Protein AF-A0A1F4H523-F1 (afdb_monomer_lite)

Foldseek 3Di:
DDPPDDCVVPDVCPCVVVVVVPDPDDDDDPVVVVVDDDPVRVVVVVVVCVVPVPVVVVPDPPPPVPPPPPDD

Structure (mmCIF, N/CA/C/O backbone):
data_AF-A0A1F4H523-F1
#
_entry.id   AF-A0A1F4H523-F1
#
loop_
_atom_site.group_PDB
_atom_site.id
_atom_site.type_symbol
_atom_site.label_atom_id
_atom_site.label_alt_id
_atom_site.label_comp_id
_atom_site.label_asym_id
_atom_site.label_entity_id
_atom_site.label_seq_id
_atom_site.pdbx_PDB_ins_code
_atom_site.Cartn_x
_atom_site.Cartn_y
_atom_site.Cartn_z
_atom_site.occupancy
_atom_site.B_iso_or_equiv
_atom_site.auth_seq_id
_atom_site.auth_comp_id
_atom_site.auth_asym_id
_atom_site.auth_atom_id
_atom_site.pdbx_PDB_model_num
ATOM 1 N N . MET A 1 1 ? 9.813 -24.836 -20.824 1.00 61.00 1 MET A N 1
ATOM 2 C CA . MET A 1 1 ? 9.015 -23.586 -20.839 1.00 61.00 1 MET A CA 1
ATOM 3 C C . MET A 1 1 ? 7.566 -23.967 -21.135 1.00 61.00 1 MET A C 1
ATOM 5 O O . MET A 1 1 ? 7.369 -24.829 -21.979 1.00 61.00 1 MET A O 1
ATOM 9 N N . ARG A 1 2 ? 6.574 -23.453 -20.389 1.00 70.62 2 ARG A N 1
ATOM 10 C CA . ARG A 1 2 ? 5.146 -23.809 -20.573 1.00 70.62 2 ARG A CA 1
ATOM 11 C C . ARG A 1 2 ? 4.631 -23.250 -21.907 1.00 70.62 2 ARG A C 1
ATOM 13 O O . ARG A 1 2 ? 4.882 -22.087 -22.191 1.00 70.62 2 ARG A O 1
ATOM 20 N N . SER A 1 3 ? 3.900 -24.054 -22.681 1.00 74.44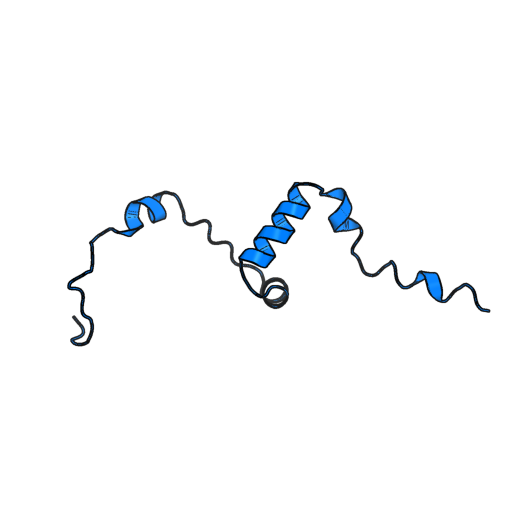 3 SER A N 1
ATOM 21 C CA . SER A 1 3 ? 3.478 -23.731 -24.058 1.00 74.44 3 SER A CA 1
ATOM 22 C C . SER A 1 3 ? 2.419 -22.626 -24.185 1.00 74.44 3 SER A C 1
ATOM 24 O O . SER A 1 3 ? 2.182 -22.150 -25.286 1.00 74.44 3 SER A O 1
ATOM 26 N N . GLY A 1 4 ? 1.785 -22.212 -23.084 1.00 81.44 4 GLY A N 1
ATOM 27 C CA . GLY A 1 4 ? 0.670 -21.254 -23.091 1.00 81.44 4 GLY A CA 1
ATOM 28 C C . GLY A 1 4 ? 1.034 -19.796 -22.802 1.00 81.44 4 GLY A C 1
ATOM 29 O O . GLY A 1 4 ? 0.132 -18.992 -22.599 1.00 81.44 4 GLY A O 1
ATOM 30 N N . TYR A 1 5 ? 2.319 -19.448 -22.713 1.00 76.75 5 TYR A N 1
ATOM 31 C CA . TYR A 1 5 ? 2.734 -18.069 -22.454 1.00 76.75 5 TYR A CA 1
ATOM 32 C C . TYR A 1 5 ? 3.350 -17.442 -23.703 1.00 76.75 5 TYR A C 1
ATOM 34 O O . TYR A 1 5 ? 4.415 -17.863 -24.154 1.00 76.75 5 TYR A O 1
ATOM 42 N N . ASP A 1 6 ? 2.699 -16.400 -24.217 1.00 78.50 6 ASP A N 1
ATOM 43 C CA . ASP A 1 6 ? 3.268 -15.524 -25.234 1.00 78.50 6 ASP A CA 1
ATOM 44 C C . ASP A 1 6 ? 4.197 -14.493 -24.572 1.00 78.50 6 ASP A C 1
ATOM 46 O O . ASP A 1 6 ? 3.763 -13.550 -23.909 1.00 78.50 6 ASP A O 1
ATOM 50 N N . PHE A 1 7 ? 5.504 -14.706 -24.727 1.00 76.25 7 PHE A N 1
ATOM 51 C CA . PHE A 1 7 ? 6.551 -13.798 -24.257 1.00 76.25 7 PHE A CA 1
ATOM 52 C C . PHE A 1 7 ? 7.084 -12.882 -25.368 1.00 76.25 7 PHE A C 1
ATOM 54 O O . PHE A 1 7 ? 8.106 -12.230 -25.159 1.00 76.25 7 PHE A O 1
ATOM 61 N N . SER A 1 8 ? 6.426 -12.798 -26.530 1.00 81.75 8 SER A N 1
ATOM 62 C CA . SER A 1 8 ? 6.867 -11.963 -27.661 1.00 81.75 8 SER A CA 1
ATOM 63 C C . SER A 1 8 ? 7.083 -10.488 -27.282 1.00 81.75 8 SER A C 1
ATOM 65 O O . SER A 1 8 ? 7.990 -9.842 -27.800 1.00 81.75 8 SER A O 1
ATOM 67 N N . GLY A 1 9 ? 6.315 -9.968 -26.316 1.00 80.19 9 GLY A N 1
ATOM 68 C CA . GLY A 1 9 ? 6.466 -8.615 -25.759 1.00 80.19 9 GLY A CA 1
ATOM 69 C C . GLY A 1 9 ? 7.285 -8.517 -24.463 1.00 80.19 9 GLY A C 1
ATOM 70 O O . GLY A 1 9 ? 7.316 -7.457 -23.826 1.00 80.19 9 GLY A O 1
ATOM 71 N N . ALA A 1 10 ? 7.905 -9.606 -24.003 1.00 77.19 10 ALA A N 1
ATOM 72 C CA . ALA A 1 10 ? 8.606 -9.634 -22.726 1.00 77.19 10 ALA A CA 1
ATOM 73 C C . ALA A 1 10 ? 10.004 -9.005 -22.840 1.00 77.19 10 ALA A C 1
ATOM 75 O O . ALA A 1 10 ? 10.926 -9.570 -23.421 1.00 77.19 10 ALA A O 1
ATOM 76 N N . ALA A 1 11 ? 10.188 -7.840 -22.217 1.00 84.69 11 ALA A N 1
ATOM 77 C CA . ALA A 1 11 ? 11.492 -7.192 -22.112 1.00 84.69 11 ALA A CA 1
ATOM 78 C C . ALA A 1 11 ? 12.215 -7.611 -20.820 1.00 84.69 11 ALA A C 1
ATOM 80 O O . ALA A 1 11 ? 11.736 -7.353 -19.707 1.00 84.69 11 ALA A O 1
ATOM 81 N N . ARG A 1 12 ? 13.400 -8.222 -20.959 1.00 82.75 12 ARG A N 1
ATOM 82 C CA . ARG A 1 12 ? 14.265 -8.574 -19.823 1.00 82.75 12 ARG A CA 1
ATOM 83 C C . ARG A 1 12 ? 14.625 -7.302 -19.049 1.00 82.75 12 ARG A C 1
ATOM 85 O O . ARG A 1 12 ? 15.148 -6.350 -19.612 1.00 82.75 12 ARG A O 1
ATOM 92 N N . GLY A 1 13 ? 14.319 -7.278 -17.753 1.00 80.88 13 GLY A N 1
ATOM 93 C CA . GLY A 1 13 ? 14.651 -6.145 -16.885 1.00 80.88 13 GLY A CA 1
ATOM 94 C C . GLY A 1 13 ? 13.725 -4.922 -16.982 1.00 80.88 13 GLY A C 1
ATOM 95 O O . GLY A 1 13 ? 14.078 -3.879 -16.438 1.00 80.88 13 GLY A O 1
ATOM 96 N N . LYS A 1 14 ? 12.522 -5.025 -17.577 1.00 82.25 14 LYS A N 1
ATOM 97 C CA . LYS A 1 14 ? 11.530 -3.919 -17.690 1.00 82.25 14 LYS A CA 1
ATOM 98 C C . LYS A 1 14 ? 11.230 -3.167 -16.375 1.00 82.25 14 LYS A C 1
ATOM 100 O O . LYS A 1 14 ? 10.824 -2.001 -16.386 1.00 82.25 14 LYS A O 1
ATOM 105 N N . TYR A 1 15 ? 11.426 -3.823 -15.233 1.00 78.38 15 TYR A N 1
ATOM 106 C CA . TYR A 1 15 ? 11.194 -3.274 -13.893 1.00 78.38 15 TYR A CA 1
ATOM 107 C C . TYR A 1 15 ? 12.455 -3.270 -13.015 1.00 78.38 15 TYR A C 1
ATOM 109 O O . TYR A 1 15 ? 12.366 -2.929 -11.845 1.00 78.38 15 TYR A O 1
ATOM 117 N N . TYR A 1 16 ? 13.628 -3.602 -13.567 1.00 77.38 16 TYR A N 1
ATOM 118 C CA . TYR A 1 16 ? 14.868 -3.782 -12.803 1.00 77.38 16 TYR A CA 1
ATOM 119 C C . TYR A 1 16 ? 15.284 -2.521 -12.035 1.00 77.38 16 TYR A C 1
ATOM 121 O O . TYR A 1 16 ? 15.569 -2.597 -10.847 1.00 77.38 16 TYR A O 1
ATOM 129 N N . LYS A 1 17 ? 15.230 -1.345 -12.675 1.00 77.06 17 LYS A N 1
ATOM 130 C CA . LYS A 1 17 ? 15.549 -0.063 -12.018 1.00 77.06 17 LYS A CA 1
ATOM 131 C C . LYS A 1 17 ? 14.596 0.253 -10.853 1.00 77.06 17 LYS A C 1
ATOM 133 O O . LYS A 1 17 ? 15.056 0.542 -9.760 1.00 77.06 17 LYS A O 1
ATOM 138 N N . ARG A 1 18 ? 13.285 0.061 -11.055 1.00 72.75 18 ARG A N 1
ATOM 139 C CA . ARG A 1 18 ? 12.243 0.227 -10.017 1.00 72.75 18 ARG A CA 1
ATOM 140 C C . ARG A 1 18 ? 12.364 -0.779 -8.870 1.00 72.75 18 ARG A C 1
ATOM 142 O O . ARG A 1 18 ? 11.972 -0.492 -7.748 1.00 72.75 18 ARG A O 1
ATOM 149 N N . TYR A 1 19 ? 12.872 -1.973 -9.162 1.00 69.62 19 TYR A N 1
ATOM 150 C CA . TYR A 1 19 ? 13.173 -2.980 -8.151 1.00 69.62 19 TYR A CA 1
ATOM 151 C C . TYR A 1 19 ? 14.395 -2.575 -7.311 1.00 69.62 19 TYR A C 1
ATOM 153 O O . TYR A 1 19 ? 14.344 -2.666 -6.088 1.00 69.62 19 TYR A O 1
ATOM 161 N N . LEU A 1 20 ? 15.461 -2.077 -7.953 1.00 73.56 20 LEU A N 1
ATOM 162 C CA . LEU A 1 20 ? 16.677 -1.588 -7.286 1.00 73.56 20 LEU A CA 1
ATOM 163 C C . LEU A 1 20 ? 16.444 -0.348 -6.417 1.00 73.56 20 LEU A C 1
ATOM 165 O O . LEU A 1 20 ? 17.100 -0.196 -5.395 1.00 73.56 20 LEU A O 1
ATOM 169 N N . GLU A 1 21 ? 15.498 0.510 -6.798 1.00 75.19 21 GLU A N 1
ATOM 170 C CA . GLU A 1 21 ? 15.052 1.660 -5.996 1.00 7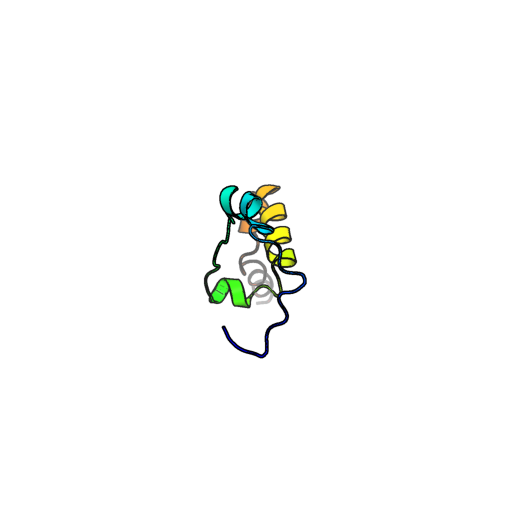5.19 21 GLU A CA 1
ATOM 171 C C . GLU A 1 21 ? 14.378 1.243 -4.673 1.00 75.19 21 GLU A C 1
ATOM 173 O O . GLU A 1 21 ? 14.082 2.093 -3.836 1.00 75.19 21 GLU A O 1
ATOM 178 N N . GLY A 1 22 ? 14.174 -0.062 -4.462 1.00 59.22 22 GLY A N 1
ATOM 179 C CA . GLY A 1 22 ? 13.487 -0.611 -3.308 1.00 59.22 22 GLY A CA 1
ATOM 180 C C . GLY A 1 22 ? 11.987 -0.438 -3.481 1.00 59.22 22 GLY A C 1
ATOM 181 O O . GLY A 1 22 ? 11.439 0.661 -3.417 1.00 59.22 22 GLY A O 1
ATOM 182 N N . THR A 1 23 ? 11.272 -1.542 -3.687 1.00 60.34 23 THR A N 1
ATOM 183 C CA . THR A 1 23 ? 9.813 -1.479 -3.598 1.00 60.34 23 THR A CA 1
ATOM 184 C C . THR A 1 23 ? 9.464 -1.356 -2.118 1.00 60.34 23 THR A C 1
ATOM 186 O O . THR A 1 23 ? 9.621 -2.320 -1.374 1.00 60.34 23 THR A O 1
ATOM 189 N N . ASN A 1 24 ? 9.025 -0.178 -1.666 1.00 67.62 24 ASN A N 1
ATOM 190 C CA . ASN A 1 24 ? 8.581 0.013 -0.283 1.00 67.62 24 ASN A CA 1
ATOM 191 C C . ASN A 1 24 ? 7.188 -0.618 -0.095 1.00 67.62 24 ASN A C 1
ATOM 193 O O . ASN A 1 24 ? 6.170 0.072 -0.036 1.00 67.62 24 ASN A O 1
ATOM 197 N N . VAL A 1 25 ? 7.137 -1.954 -0.125 1.00 78.75 25 VAL A N 1
ATOM 198 C CA . VAL A 1 25 ? 5.922 -2.734 0.123 1.00 78.75 25 VAL A CA 1
ATOM 199 C C . VAL A 1 25 ? 5.756 -2.857 1.628 1.00 78.75 25 VAL A C 1
ATOM 201 O O . VAL A 1 25 ? 6.472 -3.608 2.284 1.00 78.75 25 VAL A O 1
ATOM 204 N N . VAL A 1 26 ? 4.792 -2.118 2.166 1.00 81.88 26 VAL A N 1
ATOM 205 C CA . VAL A 1 26 ? 4.416 -2.196 3.577 1.00 81.88 26 VAL A CA 1
ATOM 206 C C . VAL A 1 26 ? 3.183 -3.081 3.689 1.00 81.88 26 VAL A C 1
ATOM 208 O O . VAL A 1 26 ? 2.121 -2.749 3.158 1.00 81.88 26 VAL A O 1
ATOM 211 N N . VAL A 1 27 ? 3.330 -4.219 4.362 1.00 88.38 27 VAL A N 1
ATOM 212 C CA . VAL A 1 27 ? 2.204 -5.096 4.689 1.00 88.38 27 VAL A CA 1
ATOM 213 C C . VAL A 1 27 ? 1.480 -4.501 5.891 1.00 88.38 27 VAL A C 1
ATOM 215 O O . VAL A 1 27 ? 2.098 -4.221 6.915 1.00 88.38 27 VAL A O 1
ATOM 218 N N . LEU A 1 28 ? 0.176 -4.270 5.748 1.00 91.44 28 LEU A N 1
ATOM 219 C CA . LEU A 1 28 ? 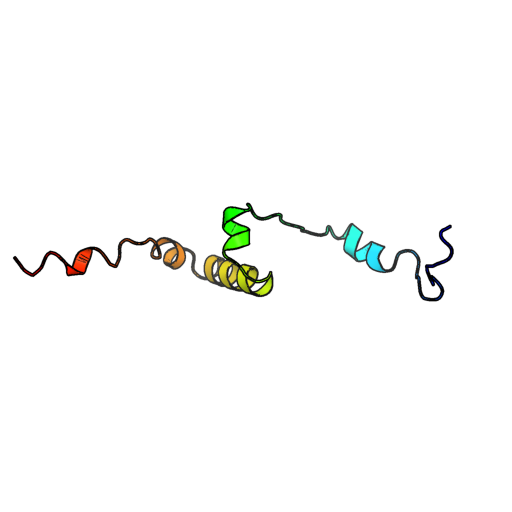-0.675 -3.857 6.858 1.00 91.44 28 LEU A CA 1
ATOM 220 C C . LEU A 1 28 ? -1.121 -5.085 7.645 1.00 91.44 28 LEU A C 1
ATOM 222 O O . LEU A 1 28 ? -1.394 -6.132 7.054 1.00 91.44 28 LEU A O 1
ATOM 226 N N . GLU A 1 29 ? -1.276 -4.923 8.955 1.00 95.81 29 GLU A N 1
ATOM 227 C CA . GLU A 1 29 ? -1.920 -5.939 9.784 1.00 95.81 29 GLU A CA 1
ATOM 228 C C . GLU A 1 29 ? -3.349 -6.237 9.280 1.00 95.81 29 GLU A C 1
ATOM 230 O O . GLU A 1 29 ? -4.020 -5.340 8.743 1.00 95.81 29 GLU A O 1
ATOM 235 N N . PRO A 1 30 ? -3.849 -7.484 9.410 1.00 94.69 30 PRO A N 1
ATOM 236 C CA . PRO A 1 30 ? -5.120 -7.893 8.811 1.00 94.69 30 PRO A CA 1
ATOM 237 C C . PRO A 1 30 ? -6.336 -7.087 9.279 1.00 94.69 30 PRO A C 1
ATOM 239 O O . PRO A 1 30 ? -7.290 -6.904 8.524 1.00 94.69 30 PRO A O 1
ATOM 242 N N . ASP A 1 31 ? -6.340 -6.632 10.525 1.00 95.56 31 ASP A N 1
ATOM 243 C CA . ASP A 1 31 ? -7.388 -5.792 11.103 1.00 95.56 31 ASP A CA 1
ATOM 244 C C . ASP A 1 31 ? -7.401 -4.385 10.484 1.00 95.56 31 ASP A C 1
ATOM 246 O O . ASP A 1 31 ? -8.468 -3.877 10.127 1.00 95.56 31 ASP A O 1
ATOM 250 N N . VAL A 1 32 ? -6.223 -3.798 10.261 1.00 93.25 32 VAL A N 1
ATOM 251 C CA . VAL A 1 32 ? -6.063 -2.510 9.578 1.00 93.25 32 VAL A CA 1
ATOM 252 C C . VAL A 1 32 ? -6.434 -2.644 8.102 1.00 93.25 32 VAL A C 1
ATOM 254 O O . VAL A 1 32 ? -7.214 -1.840 7.591 1.00 93.25 32 VAL A O 1
ATOM 257 N N . ALA A 1 33 ? -5.951 -3.687 7.421 1.00 93.12 33 ALA A N 1
ATOM 258 C CA . ALA A 1 33 ? -6.239 -3.938 6.009 1.00 93.12 33 ALA A CA 1
ATOM 259 C C . ALA A 1 33 ? -7.747 -4.075 5.738 1.00 93.12 33 ALA A C 1
ATOM 261 O O . ALA A 1 33 ? -8.251 -3.505 4.774 1.00 93.12 33 ALA A O 1
ATOM 262 N N . LYS A 1 34 ? -8.497 -4.744 6.627 1.00 94.88 34 LYS A N 1
ATOM 263 C CA . LYS A 1 34 ? -9.965 -4.872 6.531 1.00 94.88 34 LYS A CA 1
ATOM 264 C C . LYS A 1 34 ? -10.706 -3.536 6.605 1.00 94.88 34 LYS A C 1
ATOM 266 O O . LYS A 1 34 ? -11.871 -3.468 6.214 1.00 94.88 34 LYS A O 1
ATOM 271 N N . ARG A 1 35 ? -10.077 -2.481 7.136 1.00 95.19 35 ARG A N 1
ATOM 272 C CA . ARG A 1 35 ? -10.708 -1.166 7.297 1.00 95.19 35 ARG A CA 1
ATOM 273 C C . ARG A 1 35 ? -10.625 -0.296 6.045 1.00 95.19 35 ARG A C 1
ATOM 275 O O . ARG A 1 35 ? -11.418 0.635 5.916 1.00 95.19 35 ARG A O 1
ATOM 282 N N . PHE A 1 36 ? -9.710 -0.602 5.130 1.00 93.31 36 PHE A N 1
ATOM 283 C CA . PHE A 1 36 ? -9.467 0.183 3.925 1.00 93.31 36 PHE A CA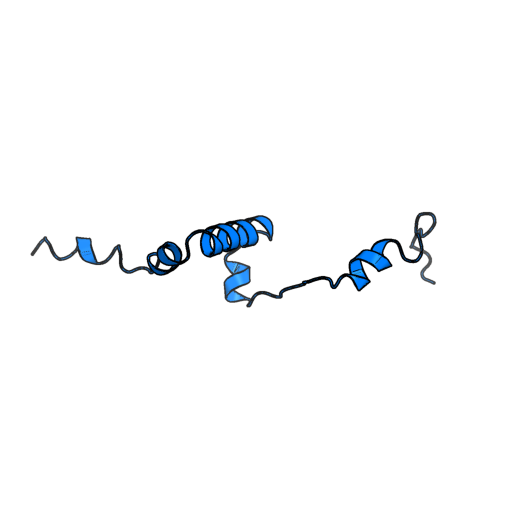 1
ATOM 284 C C . PHE A 1 36 ? -9.794 -0.620 2.667 1.00 93.31 36 PHE A C 1
ATOM 286 O O . PHE A 1 36 ? -9.526 -1.813 2.580 1.00 93.31 36 PHE A O 1
ATOM 293 N N . LYS A 1 37 ? -10.382 0.047 1.671 1.00 88.88 37 LYS A N 1
ATOM 294 C CA . LYS A 1 37 ? -10.782 -0.594 0.408 1.00 88.88 37 LYS A CA 1
ATOM 295 C C . LYS A 1 37 ? -9.607 -0.752 -0.558 1.00 88.88 37 LYS A C 1
ATOM 297 O O . LYS A 1 37 ? -9.549 -1.722 -1.305 1.00 88.88 37 LYS A O 1
ATOM 302 N N . ASP A 1 38 ? -8.703 0.223 -0.564 1.00 89.75 38 ASP A N 1
ATOM 303 C CA . ASP A 1 38 ? -7.571 0.291 -1.484 1.00 89.75 38 ASP A CA 1
ATOM 304 C C . ASP A 1 38 ? -6.417 1.136 -0.919 1.00 89.75 38 ASP A C 1
ATOM 306 O O . ASP A 1 38 ? -6.548 1.844 0.085 1.00 89.75 38 ASP A O 1
ATOM 310 N N . SER A 1 39 ? -5.273 1.088 -1.600 1.00 90.00 39 SER A N 1
ATOM 311 C CA . SER A 1 39 ? -4.073 1.843 -1.230 1.00 90.00 39 SER A CA 1
ATOM 312 C C . SER A 1 39 ? -4.252 3.362 -1.329 1.00 90.00 39 SER A C 1
ATOM 314 O O . SER A 1 39 ? -3.590 4.101 -0.598 1.00 90.00 39 SER A O 1
ATOM 316 N N . ALA A 1 40 ? -5.150 3.858 -2.188 1.00 92.56 40 ALA A N 1
ATOM 317 C CA . ALA A 1 40 ? -5.420 5.289 -2.309 1.00 92.56 40 ALA A CA 1
ATOM 318 C C . ALA A 1 40 ? -6.068 5.835 -1.028 1.00 92.56 40 ALA A C 1
ATOM 320 O O . ALA A 1 40 ? -5.657 6.886 -0.528 1.00 92.56 40 ALA A O 1
ATOM 321 N N . SER A 1 41 ? -7.021 5.091 -0.458 1.00 94.25 41 SER A N 1
ATOM 322 C CA . SER A 1 41 ? -7.682 5.433 0.803 1.00 94.25 41 SER A CA 1
ATOM 323 C C . SER A 1 41 ? -6.714 5.433 1.993 1.00 94.25 41 SER A C 1
ATOM 325 O O . SER A 1 41 ? -6.707 6.395 2.764 1.00 94.25 41 SER A O 1
ATOM 327 N N . VAL A 1 42 ? -5.823 4.437 2.086 1.00 93.69 42 VAL A N 1
ATOM 328 C CA . VAL A 1 42 ? -4.757 4.373 3.108 1.00 93.69 42 VAL A CA 1
ATOM 329 C C . VAL A 1 42 ? -3.838 5.590 3.003 1.00 93.69 42 VAL A C 1
ATOM 331 O O . VAL A 1 42 ? -3.639 6.327 3.969 1.00 93.69 42 VAL A O 1
ATOM 334 N N . ASN A 1 43 ? -3.317 5.851 1.803 1.00 93.88 43 ASN A N 1
ATOM 335 C CA . ASN A 1 43 ? -2.359 6.929 1.577 1.00 93.88 43 ASN A CA 1
ATOM 336 C C . ASN A 1 43 ? -2.955 8.312 1.845 1.00 93.88 43 ASN A C 1
ATOM 338 O O . ASN A 1 43 ? -2.252 9.198 2.332 1.00 93.88 43 ASN A O 1
ATOM 342 N N . ARG A 1 44 ? -4.243 8.516 1.553 1.00 94.31 44 ARG A N 1
ATOM 343 C CA . ARG A 1 44 ? -4.933 9.764 1.886 1.00 94.31 44 ARG A CA 1
ATOM 344 C C . ARG A 1 44 ? -4.929 10.013 3.394 1.00 94.31 44 ARG A C 1
ATOM 346 O O . ARG A 1 44 ? -4.508 11.088 3.815 1.00 94.31 44 ARG A O 1
ATOM 353 N N . VAL A 1 45 ? -5.344 9.025 4.188 1.00 93.69 45 VAL A N 1
ATOM 354 C CA . VAL A 1 45 ? -5.410 9.155 5.652 1.00 93.69 45 VAL A CA 1
ATOM 355 C C . VAL A 1 45 ? -4.023 9.383 6.246 1.00 93.69 45 VAL A C 1
ATOM 357 O 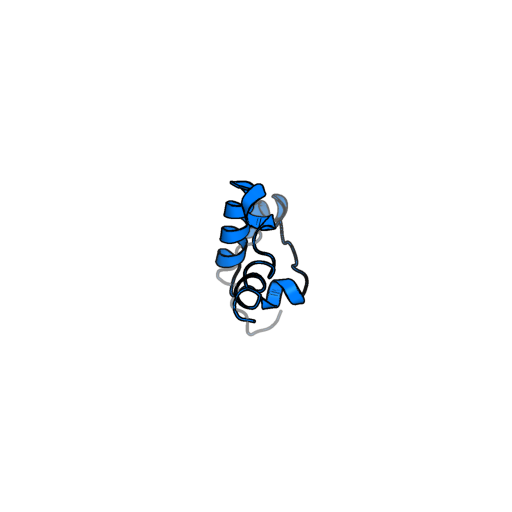O . VAL A 1 45 ? -3.851 10.292 7.053 1.00 93.69 45 VAL A O 1
ATOM 360 N N . LEU A 1 46 ? -3.009 8.637 5.800 1.00 93.25 46 LEU A N 1
ATOM 361 C CA . LEU A 1 46 ? -1.634 8.818 6.277 1.00 93.25 46 LEU A CA 1
ATOM 362 C C . LEU A 1 46 ? -1.077 10.210 5.944 1.00 93.25 46 LEU A C 1
ATOM 364 O O . LEU A 1 46 ? -0.404 10.822 6.768 1.00 93.25 46 LEU A O 1
ATOM 368 N N . ARG A 1 47 ? -1.398 10.766 4.771 1.00 94.56 47 ARG A N 1
ATOM 369 C CA . ARG A 1 47 ? -1.004 12.140 4.414 1.00 94.56 47 ARG A CA 1
ATOM 370 C C . ARG A 1 47 ? -1.709 13.183 5.273 1.00 94.56 47 ARG A C 1
ATOM 372 O O . ARG A 1 47 ? -1.077 14.155 5.675 1.00 94.56 47 ARG A O 1
ATOM 379 N N . GLU A 1 48 ? -3.001 13.007 5.541 1.00 93.06 48 GLU A N 1
ATOM 380 C CA . GLU A 1 48 ? -3.749 13.880 6.453 1.00 93.06 48 GLU A CA 1
ATOM 381 C C . GLU A 1 48 ? -3.179 13.801 7.883 1.00 93.06 48 GLU A C 1
ATOM 383 O O . GLU A 1 48 ? -2.994 14.838 8.522 1.00 93.06 48 GLU A O 1
ATOM 388 N N . TYR A 1 49 ? -2.805 12.600 8.339 1.00 91.00 49 TYR A N 1
ATOM 389 C CA . TYR A 1 49 ? -2.145 12.362 9.625 1.00 91.00 49 TYR A CA 1
ATOM 390 C C . TYR A 1 49 ? -0.802 13.092 9.731 1.00 91.00 49 TYR A C 1
ATOM 392 O O . TYR A 1 49 ? -0.577 13.828 10.688 1.00 91.00 49 TYR A O 1
ATOM 400 N N . ILE A 1 50 ? 0.069 12.939 8.727 1.00 93.56 50 ILE A N 1
ATOM 401 C CA . ILE A 1 50 ? 1.385 13.596 8.682 1.00 93.56 50 ILE A CA 1
ATOM 402 C C . ILE A 1 50 ? 1.234 15.122 8.682 1.00 93.56 50 ILE A C 1
ATOM 404 O O . ILE A 1 50 ? 1.993 15.816 9.353 1.00 93.56 50 ILE A O 1
ATOM 408 N N . LYS A 1 51 ? 0.237 15.652 7.960 1.00 91.38 51 LYS A N 1
ATOM 409 C CA . LYS A 1 51 ? -0.036 17.094 7.909 1.00 91.38 51 LYS A CA 1
ATOM 410 C C . LYS A 1 51 ? -0.540 17.652 9.238 1.00 91.38 51 LYS A C 1
ATOM 412 O O . LYS A 1 51 ? -0.260 18.808 9.528 1.00 91.38 51 LYS A O 1
ATOM 417 N N . ASN A 1 52 ? -1.312 16.880 10.009 1.00 84.12 52 ASN A N 1
ATOM 418 C CA . ASN A 1 52 ? -1.950 17.370 11.232 1.00 84.12 52 ASN A CA 1
ATOM 419 C C . ASN A 1 52 ? -2.068 16.280 12.326 1.00 84.12 52 ASN A C 1
ATOM 421 O O . ASN A 1 52 ? -3.171 15.820 12.651 1.00 84.12 52 ASN A O 1
ATOM 425 N N . PRO A 1 53 ? -0.949 15.900 12.973 1.00 70.75 53 PRO A N 1
ATOM 426 C CA . PRO A 1 53 ? -0.893 14.739 13.870 1.00 70.75 53 PRO A CA 1
ATOM 427 C C . PRO A 1 53 ? -1.776 14.872 15.124 1.00 70.75 53 PRO A C 1
ATOM 429 O O . PRO A 1 53 ? -2.239 13.873 15.670 1.00 70.75 53 PRO A O 1
ATOM 432 N N . LYS A 1 54 ? -2.098 16.103 15.553 1.00 65.25 54 LYS A N 1
ATOM 433 C CA . LYS A 1 54 ? -2.960 16.364 16.724 1.00 65.25 54 LYS A CA 1
ATOM 434 C C . LYS A 1 54 ? -4.439 15.996 16.514 1.00 65.25 54 LYS A C 1
ATOM 436 O O . LYS A 1 54 ? -5.155 15.809 17.491 1.00 65.25 54 LYS A O 1
ATOM 441 N N . ARG A 1 55 ? -4.922 15.899 15.265 1.00 59.06 55 ARG A N 1
ATOM 442 C CA . ARG A 1 55 ? -6.351 15.668 14.952 1.00 59.06 55 ARG A CA 1
ATOM 443 C C . ARG A 1 55 ? -6.713 14.188 14.812 1.00 59.06 55 ARG A C 1
ATOM 445 O O . ARG A 1 55 ? -7.868 13.819 14.975 1.00 59.06 55 ARG A O 1
ATOM 452 N N . ALA A 1 56 ? -5.733 13.333 14.543 1.00 57.78 56 ALA A N 1
ATOM 453 C CA . ALA A 1 56 ? -5.952 11.893 14.463 1.00 57.78 56 ALA A CA 1
ATOM 454 C C . ALA A 1 56 ? -6.221 11.263 15.840 1.00 57.78 56 ALA A C 1
ATOM 456 O O . ALA A 1 56 ? -7.030 10.346 15.955 1.00 57.78 56 ALA A O 1
ATOM 457 N N . GLN A 1 57 ? -5.618 11.819 16.895 1.00 55.53 57 GLN A N 1
ATOM 458 C CA . GLN A 1 57 ? -5.794 11.363 18.277 1.00 55.53 57 GLN A CA 1
ATOM 459 C C . GLN A 1 57 ? -7.186 11.675 18.854 1.00 55.53 57 GLN A C 1
ATOM 461 O O . GLN A 1 57 ? -7.625 11.012 19.788 1.00 55.53 57 GLN A O 1
ATOM 466 N N . SER A 1 58 ? -7.914 12.652 18.298 1.00 55.75 58 SER A N 1
ATOM 467 C CA . SER A 1 58 ? -9.232 13.060 18.806 1.00 55.75 58 SER A CA 1
ATOM 468 C C . SER A 1 58 ? -10.410 12.287 18.202 1.00 55.75 58 SER A C 1
ATOM 470 O O . SER A 1 58 ? -11.556 12.551 18.560 1.00 55.75 58 SER A O 1
ATOM 472 N N . SER A 1 59 ? -10.147 11.309 17.328 1.00 54.41 59 SER A N 1
ATOM 473 C CA . SER A 1 59 ? -11.171 10.459 16.697 1.00 54.41 59 SER A CA 1
ATOM 474 C C . SER A 1 59 ? -11.337 9.083 17.364 1.00 54.41 59 SER A C 1
ATOM 476 O O . SER A 1 59 ? -11.742 8.115 16.728 1.00 54.41 59 SER A O 1
ATOM 478 N N . GLY A 1 60 ? -11.052 8.988 18.667 1.00 51.81 60 GLY A N 1
ATOM 479 C CA . GLY A 1 60 ? -11.509 7.872 19.502 1.00 51.81 60 GLY A CA 1
ATOM 480 C C . GLY A 1 60 ? -13.004 8.005 19.860 1.00 51.81 60 GLY A C 1
ATOM 481 O O . GLY A 1 60 ? -13.535 9.118 19.852 1.00 51.81 60 GLY A O 1
ATOM 482 N N . PRO A 1 61 ? -13.706 6.914 20.223 1.00 47.59 61 PRO A N 1
ATOM 483 C CA . PRO A 1 61 ? -15.167 6.866 20.415 1.00 47.59 61 PRO A CA 1
ATOM 484 C C . PRO A 1 61 ? -15.711 7.651 21.634 1.00 47.59 61 PRO A C 1
ATOM 486 O O . PRO A 1 61 ? -16.829 7.419 22.087 1.00 47.59 61 PRO A O 1
ATOM 489 N N . ALA A 1 62 ? -14.968 8.619 22.171 1.00 53.16 62 ALA A N 1
ATOM 490 C CA . ALA A 1 62 ? -15.327 9.356 23.382 1.00 53.16 62 ALA A CA 1
ATOM 491 C C . ALA A 1 62 ? -16.339 10.504 23.165 1.00 53.16 62 ALA A C 1
ATOM 493 O O . ALA A 1 62 ? -16.828 11.082 24.136 1.00 53.16 62 ALA A O 1
ATOM 494 N N . ALA A 1 63 ? -16.690 10.849 21.920 1.00 51.75 63 ALA A N 1
ATOM 495 C CA . ALA A 1 63 ? -17.588 11.978 21.642 1.00 51.75 63 ALA A CA 1
ATOM 496 C C . ALA A 1 63 ? -19.090 11.659 21.816 1.00 51.75 63 ALA A C 1
ATOM 498 O O . ALA A 1 63 ? -19.884 12.578 22.009 1.00 51.75 63 ALA A O 1
ATOM 499 N N . THR A 1 64 ? -19.500 10.384 21.820 1.00 48.91 64 THR A N 1
ATOM 500 C CA . THR A 1 64 ? -20.931 10.009 21.900 1.00 48.91 64 THR A CA 1
ATOM 501 C C . THR A 1 64 ? -21.419 9.766 23.339 1.00 48.91 64 THR A C 1
ATOM 503 O O . THR A 1 64 ? -22.623 9.746 23.589 1.00 48.91 64 THR A O 1
ATOM 506 N N . ALA A 1 65 ? -20.521 9.669 24.327 1.00 50.59 65 ALA A N 1
ATOM 507 C CA . ALA A 1 65 ? -20.900 9.404 25.722 1.00 50.59 65 ALA A CA 1
ATOM 508 C C . ALA A 1 65 ? -21.461 10.631 26.474 1.00 50.59 65 ALA A C 1
ATOM 510 O O . ALA A 1 65 ? -22.154 10.476 27.476 1.00 50.59 65 ALA A O 1
ATOM 511 N N . ARG A 1 66 ? -21.229 11.863 25.994 1.00 53.34 66 ARG A N 1
ATOM 512 C CA . ARG A 1 66 ? -21.626 13.086 26.725 1.00 53.34 66 ARG A CA 1
ATOM 513 C C . ARG A 1 66 ? -23.091 13.506 26.557 1.00 53.34 66 ARG A C 1
ATOM 515 O O . ARG A 1 66 ? -23.518 14.431 27.237 1.00 53.34 66 ARG A O 1
ATOM 522 N N . LYS A 1 67 ? -23.889 12.840 25.709 1.00 49.34 67 LYS A N 1
ATOM 523 C CA . LYS A 1 67 ? -25.291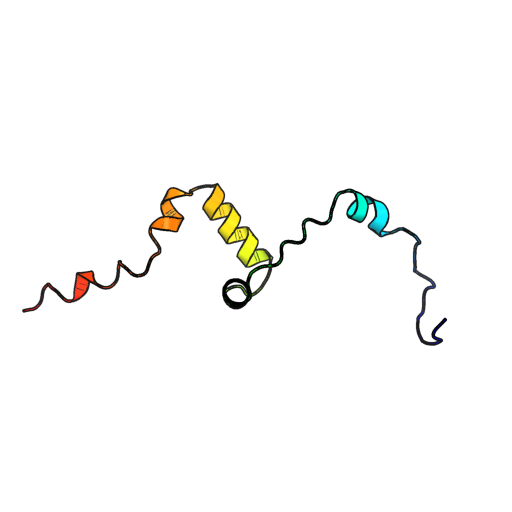 13.242 25.454 1.00 49.34 67 LYS A CA 1
ATOM 524 C C . LYS A 1 67 ? -26.358 12.469 26.248 1.00 49.34 67 LYS A C 1
ATOM 526 O O . LYS A 1 67 ? -27.542 12.704 26.032 1.00 49.34 67 LYS A O 1
ATOM 531 N N . ARG A 1 68 ? -25.970 11.564 27.158 1.00 49.34 68 ARG A N 1
ATOM 532 C CA . ARG A 1 68 ? -26.910 10.789 28.001 1.00 49.34 68 ARG A CA 1
ATOM 533 C C . ARG A 1 68 ? -26.961 11.205 29.478 1.00 49.34 68 ARG A C 1
ATOM 535 O O . ARG A 1 68 ? -27.854 10.753 30.175 1.00 49.34 68 ARG A O 1
ATOM 542 N N . ALA A 1 69 ? -26.076 12.090 29.937 1.00 52.53 69 ALA A N 1
ATOM 543 C CA . ALA A 1 69 ? -26.000 12.499 31.347 1.00 52.53 69 ALA A CA 1
ATOM 544 C C . ALA A 1 69 ? -26.752 13.807 31.687 1.00 52.53 69 ALA A C 1
ATOM 546 O O . ALA A 1 69 ? -26.629 14.300 32.797 1.00 52.53 69 ALA A O 1
ATOM 547 N N . ALA A 1 70 ? -27.521 14.380 30.753 1.00 55.53 70 ALA A N 1
ATOM 548 C CA . ALA A 1 70 ? -28.255 15.641 30.956 1.00 55.53 70 ALA A CA 1
ATOM 549 C C . ALA A 1 70 ? -29.788 15.470 30.921 1.00 55.53 70 ALA A C 1
ATOM 551 O O . ALA A 1 70 ? -30.514 16.391 30.551 1.00 55.53 70 ALA A O 1
ATOM 552 N N . ARG A 1 71 ? -30.292 14.275 31.250 1.00 51.84 71 ARG A N 1
ATOM 553 C CA . ARG A 1 71 ? -31.731 14.023 31.407 1.00 51.84 71 ARG A CA 1
ATOM 554 C C . ARG A 1 71 ? -31.942 12.963 32.490 1.00 51.84 71 ARG A C 1
ATOM 556 O O . ARG A 1 71 ? -32.076 11.782 32.184 1.00 51.84 71 ARG A O 1
ATOM 563 N N . GLY A 1 72 ? -31.884 13.410 33.736 1.00 42.62 72 GLY A N 1
ATOM 564 C CA . GLY A 1 72 ? -32.185 12.661 34.952 1.00 42.62 72 GLY A CA 1
ATOM 565 C C . GLY A 1 72 ? -32.470 13.661 36.049 1.00 42.62 72 GLY A C 1
ATOM 566 O O . GLY A 1 72 ? -31.580 14.515 36.249 1.00 42.62 72 GLY A O 1
#

Radius of gyration: 23.05 Å; chains: 1; bounding box: 49×41×63 Å

Sequence (72 aa):
MRSGYDFSGAARGKYYKRYLEGTNVVVLEPDVAKRFKDSASVNRVLREYIKNPKRAQSSGPAATARKRAARG

pLDDT: mean 75.62, std 16.29, range [42.62, 95.81]

Secondary structure (DSSP, 8-state):
--TT---TT--TTTTHHHHHT-----PPPHHHHTT-SSHHHHHHHHHHHHH-HHHHTT-SGGGSGGGSSS--